Protein AF-A0A2W5A936-F1 (afdb_monomer)

Secondary structure (DSSP, 8-state):
---THHHHHHHHHHHHHHHHTTTT--EEEE-TT-SB--S---EEEEEEEEETTEEEEEEEPTT-S-SB-TT-EEEEETBEEEEE-S-B---TTS-EEEEEESPPSS-B-SB--B-BS-EEEEEES-GGGG-----SSS-------EEEPPP-

Sequence (152 aa):
MSLTRNASDSRRMDALLAALHGPVGRIYMPDFRRLAAKGSLAGDPQLVSGTGTTLTLSGFTPNAPGVLLAGDMIQTAPGRAHMVVQNVNADADGN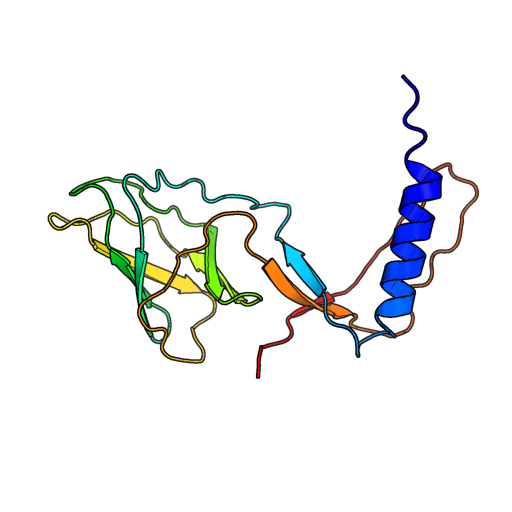ASVPIAPRLREAVTTGDLITTNCRVLMRLQDDDQASNPTDNRLHSAFELQLSEVLPE

Foldseek 3Di:
DDPPVAPVVLVVLLVVLVVQQAQNRKDWDFDPVAQFFPFPLAFQKWFAKFFWQKTKIAGHDAFAFQNGAFQFWKDLDRADIWTFHHGWTAHRRRMIITGTPPTDPDMGHIDGIDRGRRIHIKGFPGSCQSDFPDDVPSHTDGDTDIDGDDDD

Organism: NCBI:txid349221

Mean predicted aligned error: 8.2 Å

Radius of gyration: 19.26 Å; Cα contacts (8 Å, |Δi|>4): 335; chains: 1; bounding box: 32×31×62 Å

pLDDT: mean 82.19, std 13.16, range [29.27, 94.06]

Nearest PDB structures (foldseek):
  8rk3-assembly1_U  TM=4.018E-01  e=5.304E-03  Pseudomonas phage JBD30
  6f5d-assembly1_A  TM=5.243E-01 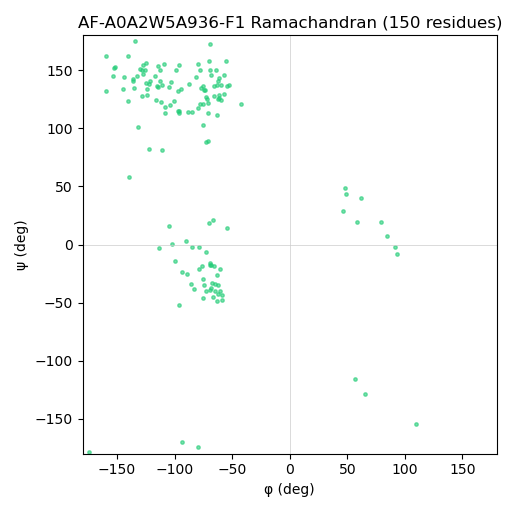 e=1.175E-01  Trypanosoma brucei brucei
  8ap6-assembly1_A1  TM=4.911E-01  e=9.416E-02  Trypanosoma brucei brucei
  6tdz-assembly1_C  TM=5.779E-01  e=3.009E-01  Euglena gracilis
  6moj-assembly1_B  TM=1.913E-01  e=3.072E+00  Homo sapiens

Structure (mmCIF, N/CA/C/O backbone):
data_AF-A0A2W5A936-F1
#
_entry.id   AF-A0A2W5A936-F1
#
loop_
_atom_site.group_PDB
_atom_site.id
_atom_site.type_symbol
_atom_site.label_atom_id
_atom_site.label_alt_id
_atom_site.label_comp_id
_atom_site.label_asym_id
_atom_site.label_entity_id
_atom_site.label_seq_id
_atom_site.pdbx_PDB_ins_code
_atom_site.Cartn_x
_atom_site.Cartn_y
_atom_site.Cartn_z
_atom_site.occupancy
_atom_site.B_iso_or_equiv
_atom_site.auth_seq_id
_atom_site.auth_comp_id
_atom_site.auth_asym_id
_atom_site.auth_atom_id
_atom_site.pdbx_PDB_model_num
ATOM 1 N N . MET A 1 1 ? -13.377 20.159 -27.017 1.00 31.80 1 MET A N 1
ATOM 2 C CA . MET A 1 1 ? -12.127 20.165 -26.227 1.00 31.80 1 MET A CA 1
ATOM 3 C C . MET A 1 1 ? -11.410 18.848 -26.508 1.00 31.80 1 MET A C 1
ATOM 5 O O . MET A 1 1 ? -11.727 17.841 -25.896 1.00 31.80 1 MET A O 1
ATOM 9 N N . SER A 1 2 ? -10.589 18.821 -27.564 1.00 29.27 2 SER A N 1
ATOM 10 C CA . SER A 1 2 ? -9.937 17.605 -28.075 1.00 29.27 2 SER A CA 1
ATOM 11 C C . SER A 1 2 ? -8.725 17.281 -27.205 1.00 29.27 2 SER A C 1
ATOM 13 O O . SER A 1 2 ? -7.811 18.096 -27.095 1.00 29.27 2 SER A O 1
ATOM 15 N N . LEU A 1 3 ? -8.743 16.127 -26.539 1.00 35.16 3 LEU A N 1
ATOM 16 C CA . LEU A 1 3 ? -7.618 15.630 -25.756 1.00 35.16 3 LEU A CA 1
ATOM 17 C C . LEU A 1 3 ? -6.519 15.148 -26.716 1.00 35.16 3 LEU A C 1
ATOM 19 O O 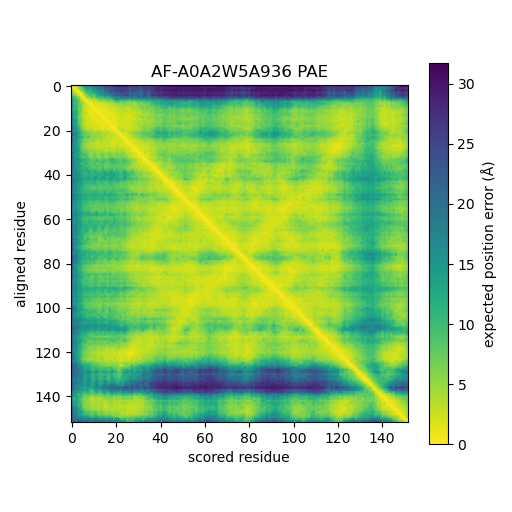. LEU A 1 3 ? -6.431 13.969 -27.036 1.00 35.16 3 LEU A O 1
ATOM 23 N N . THR A 1 4 ? -5.624 16.046 -27.124 1.00 42.47 4 THR A N 1
ATOM 24 C CA . THR A 1 4 ? -4.347 15.748 -27.807 1.00 42.47 4 THR A CA 1
ATOM 25 C C . THR A 1 4 ? -3.334 14.994 -26.922 1.00 42.47 4 THR A C 1
ATOM 27 O O . THR A 1 4 ? -2.141 14.991 -27.208 1.00 42.47 4 THR A O 1
ATOM 30 N N . ARG A 1 5 ? -3.787 14.310 -25.860 1.00 50.81 5 ARG A N 1
ATOM 31 C CA . ARG A 1 5 ? -2.944 13.573 -24.898 1.00 50.81 5 ARG A CA 1
ATOM 32 C C . ARG A 1 5 ? -2.272 12.321 -25.481 1.00 50.81 5 ARG A C 1
ATOM 34 O O . ARG A 1 5 ? -1.288 11.843 -24.940 1.00 50.81 5 ARG A O 1
ATOM 41 N N . ASN A 1 6 ? -2.748 11.800 -26.610 1.00 60.25 6 ASN A N 1
ATOM 42 C CA . ASN A 1 6 ? -2.444 10.423 -27.006 1.00 60.25 6 ASN A CA 1
ATOM 43 C C . ASN A 1 6 ? -1.000 10.184 -27.504 1.00 60.25 6 ASN A C 1
ATOM 45 O O . ASN A 1 6 ? -0.380 9.192 -27.138 1.00 60.25 6 ASN A O 1
ATOM 49 N N . ALA A 1 7 ? -0.412 11.098 -28.286 1.00 64.88 7 ALA A N 1
ATOM 50 C CA . ALA A 1 7 ? 0.927 10.881 -28.858 1.00 64.88 7 ALA A CA 1
ATOM 51 C C . ALA A 1 7 ? 2.074 11.240 -27.895 1.00 64.88 7 ALA A C 1
ATOM 53 O O . ALA A 1 7 ? 3.091 10.548 -27.856 1.00 64.88 7 ALA A O 1
ATOM 54 N N . SER A 1 8 ? 1.931 12.318 -27.116 1.00 72.62 8 SER A N 1
ATOM 55 C CA . SER A 1 8 ? 2.965 12.745 -26.163 1.00 72.62 8 SER A CA 1
ATOM 56 C C . SER A 1 8 ? 3.100 11.778 -24.994 1.00 72.62 8 SER A C 1
ATOM 58 O O . SER A 1 8 ? 4.216 11.501 -24.561 1.00 72.62 8 SER A O 1
ATOM 60 N N . ASP A 1 9 ? 1.975 11.259 -24.502 1.00 75.00 9 ASP A N 1
ATOM 61 C CA . ASP A 1 9 ? 1.967 10.344 -23.364 1.00 75.00 9 ASP A CA 1
ATOM 62 C C . ASP A 1 9 ? 2.465 8.955 -23.785 1.00 75.00 9 ASP A C 1
ATOM 64 O O . ASP A 1 9 ? 3.242 8.353 -23.049 1.00 75.00 9 ASP A O 1
ATOM 68 N N . SER A 1 10 ? 2.159 8.513 -25.014 1.00 73.38 10 SER A N 1
ATOM 69 C CA . SER A 1 10 ? 2.732 7.284 -25.589 1.00 73.38 10 SER A CA 1
ATOM 70 C C . SER A 1 10 ? 4.258 7.343 -25.653 1.00 73.38 10 SER A C 1
ATOM 72 O O . SER A 1 10 ? 4.924 6.457 -25.137 1.00 73.38 10 SER A O 1
ATOM 74 N N . ARG A 1 11 ? 4.831 8.443 -26.161 1.00 78.81 11 ARG A N 1
ATOM 75 C CA . ARG A 1 11 ? 6.296 8.607 -26.224 1.00 78.81 11 ARG A CA 1
ATOM 76 C C . ARG A 1 11 ? 6.956 8.613 -24.847 1.00 78.81 11 ARG A C 1
ATOM 78 O O . ARG A 1 11 ? 8.079 8.143 -24.699 1.00 78.81 11 ARG A O 1
ATOM 85 N N . ARG A 1 12 ? 6.285 9.177 -23.837 1.00 83.56 12 ARG A N 1
ATOM 86 C CA . ARG A 1 12 ? 6.773 9.149 -22.449 1.00 83.56 12 ARG A CA 1
ATOM 87 C C . ARG A 1 12 ? 6.732 7.739 -21.879 1.00 83.56 12 ARG A C 1
ATOM 89 O O . ARG A 1 12 ? 7.648 7.371 -21.151 1.00 83.56 12 ARG A O 1
ATOM 96 N N . MET A 1 13 ? 5.704 6.970 -22.221 1.00 79.88 13 MET A N 1
ATOM 97 C CA . MET A 1 13 ? 5.598 5.572 -21.830 1.00 79.88 13 MET A CA 1
ATOM 98 C C . MET A 1 13 ? 6.682 4.722 -22.499 1.00 79.88 13 MET A C 1
ATOM 100 O O . MET A 1 13 ? 7.373 3.990 -21.802 1.00 79.88 13 MET A O 1
ATOM 104 N N . ASP A 1 14 ? 6.916 4.895 -23.803 1.00 80.69 14 ASP A N 1
ATOM 105 C CA . ASP A 1 14 ? 7.987 4.202 -24.532 1.00 80.69 14 ASP A CA 1
ATOM 106 C C . ASP A 1 14 ? 9.363 4.510 -23.918 1.00 80.69 14 ASP A C 1
ATOM 108 O O . ASP A 1 14 ? 10.172 3.612 -23.694 1.00 80.69 14 ASP A O 1
ATOM 112 N N . ALA A 1 15 ? 9.615 5.779 -23.573 1.00 84.62 15 ALA A N 1
ATOM 113 C CA . ALA A 1 15 ? 10.850 6.187 -22.907 1.00 84.62 15 ALA A CA 1
ATOM 114 C C . ALA A 1 15 ? 10.990 5.585 -21.498 1.00 84.62 15 ALA A C 1
ATOM 116 O O . ALA A 1 15 ? 12.086 5.173 -21.121 1.00 84.62 15 ALA A O 1
ATOM 117 N N . LEU A 1 16 ? 9.898 5.514 -20.725 1.00 85.75 16 LEU A N 1
ATOM 118 C CA . LEU A 1 16 ? 9.889 4.867 -19.412 1.00 85.75 16 LEU A CA 1
ATOM 119 C C . LEU A 1 16 ? 10.199 3.373 -19.542 1.00 85.75 16 LEU A C 1
ATOM 121 O O . LEU A 1 16 ? 11.063 2.878 -18.829 1.00 85.75 16 LEU A O 1
ATOM 125 N N . LEU A 1 17 ? 9.528 2.672 -20.457 1.00 83.12 17 LEU A N 1
ATOM 126 C CA . LEU A 1 17 ? 9.725 1.240 -20.686 1.00 83.12 17 LEU A CA 1
ATOM 127 C C . LEU A 1 17 ? 11.150 0.934 -21.157 1.00 83.12 17 LEU A C 1
ATOM 129 O O . LEU A 1 17 ? 11.782 0.023 -20.626 1.00 83.12 17 LEU A O 1
ATOM 133 N N . ALA A 1 18 ? 11.697 1.741 -22.070 1.00 83.56 18 ALA A N 1
ATOM 134 C CA . ALA A 1 18 ? 13.090 1.628 -22.493 1.00 83.56 18 ALA A CA 1
ATOM 135 C C . ALA A 1 18 ? 14.071 1.840 -21.326 1.00 83.56 18 ALA A C 1
ATOM 137 O O . ALA A 1 18 ? 15.053 1.108 -21.210 1.00 83.56 18 ALA A O 1
ATOM 138 N N . ALA A 1 19 ? 13.788 2.793 -20.431 1.00 85.75 19 ALA A N 1
ATOM 139 C CA . ALA A 1 19 ? 14.608 3.058 -19.249 1.00 85.75 19 ALA A CA 1
ATOM 140 C C . ALA A 1 19 ? 14.547 1.942 -18.191 1.00 85.75 19 ALA A C 1
ATOM 142 O O . ALA A 1 19 ? 15.426 1.872 -17.332 1.00 85.75 19 ALA A O 1
ATOM 143 N N . LEU A 1 20 ? 13.539 1.062 -18.235 1.00 85.44 20 LEU A N 1
ATOM 144 C CA . LEU A 1 20 ? 13.479 -0.095 -17.343 1.00 85.44 20 LEU A CA 1
ATOM 145 C C . LEU A 1 20 ? 14.424 -1.216 -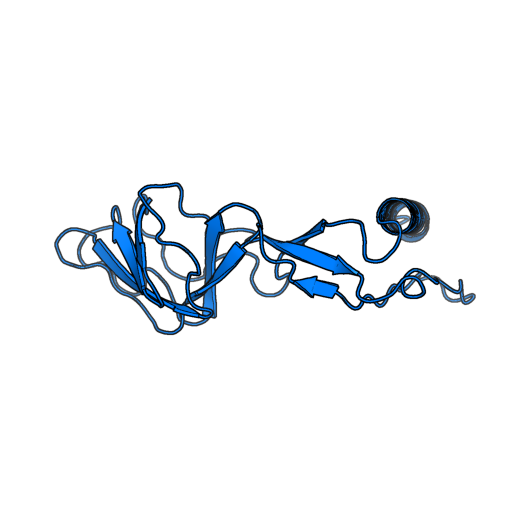17.753 1.00 85.44 20 LEU A C 1
ATOM 147 O O . LEU A 1 20 ? 14.751 -2.033 -16.899 1.00 85.44 20 LEU A O 1
ATOM 151 N N . HIS A 1 21 ? 14.901 -1.247 -19.002 1.00 84.12 21 HIS A N 1
ATOM 152 C CA . HIS A 1 21 ? 15.779 -2.318 -19.484 1.00 84.12 21 HIS A CA 1
ATOM 153 C C . HIS A 1 21 ? 15.229 -3.713 -19.110 1.00 84.12 21 HIS A C 1
ATOM 155 O O . HIS A 1 21 ? 15.926 -4.528 -18.504 1.00 84.12 21 HIS A O 1
ATOM 161 N N . GLY A 1 22 ? 13.934 -3.927 -19.383 1.00 82.56 22 GLY A N 1
ATOM 162 C CA . GLY A 1 22 ? 13.222 -5.160 -19.046 1.00 82.56 22 GLY A CA 1
ATOM 163 C C . GLY A 1 22 ? 13.086 -5.395 -17.532 1.00 82.56 22 GLY A C 1
ATOM 164 O O . GLY A 1 22 ? 12.615 -4.499 -16.822 1.00 82.56 22 GLY A O 1
ATOM 165 N N . PRO A 1 23 ? 13.453 -6.575 -16.993 1.00 83.00 23 PRO A N 1
ATOM 166 C CA . PRO A 1 23 ? 13.243 -6.937 -15.592 1.00 83.00 23 PRO A CA 1
ATOM 167 C C . PRO A 1 23 ? 14.272 -6.314 -14.631 1.00 83.00 23 PRO A C 1
ATOM 169 O O . PRO A 1 23 ? 14.194 -6.550 -13.421 1.00 83.00 23 PRO A O 1
ATOM 172 N N . VAL A 1 24 ? 15.257 -5.563 -15.140 1.00 85.56 24 VAL A N 1
ATOM 173 C CA . VAL A 1 24 ? 16.313 -4.932 -14.328 1.00 85.56 24 VAL A CA 1
ATOM 174 C C . VAL A 1 24 ? 15.774 -3.710 -13.584 1.00 85.56 24 VAL A C 1
ATOM 176 O O . VAL A 1 24 ? 16.020 -3.535 -12.387 1.00 85.56 24 VAL A O 1
ATOM 179 N N . GLY A 1 25 ? 15.031 -2.864 -14.292 1.00 86.38 25 GLY A N 1
ATOM 180 C CA . GLY A 1 25 ? 14.430 -1.652 -13.768 1.00 86.38 25 GLY A CA 1
ATOM 181 C C . GLY A 1 25 ? 13.304 -1.941 -12.784 1.00 86.38 25 GLY A C 1
ATOM 182 O O . GLY A 1 25 ? 12.598 -2.948 -12.865 1.00 86.38 25 GLY A O 1
ATOM 183 N N . ARG A 1 26 ? 13.124 -1.019 -11.839 1.00 89.50 26 ARG A N 1
ATOM 184 C CA . ARG A 1 26 ? 12.087 -1.103 -10.810 1.00 89.50 26 ARG A CA 1
ATOM 185 C C . ARG A 1 26 ? 11.238 0.158 -10.842 1.00 89.50 26 ARG A C 1
ATOM 187 O O . ARG A 1 26 ? 11.767 1.262 -10.959 1.00 89.50 26 ARG A O 1
ATOM 194 N N . ILE A 1 27 ? 9.930 -0.007 -10.698 1.00 89.38 27 ILE A N 1
ATOM 195 C CA . ILE A 1 27 ? 8.963 1.089 -10.642 1.00 89.38 27 ILE A CA 1
ATOM 196 C C . ILE A 1 27 ? 8.076 0.972 -9.418 1.00 89.38 27 ILE A C 1
ATOM 198 O O . ILE A 1 27 ? 7.718 -0.121 -8.989 1.00 89.38 27 ILE A O 1
ATOM 202 N N . TYR A 1 28 ? 7.681 2.120 -8.880 1.00 89.75 28 TYR A N 1
ATOM 203 C CA . TYR A 1 28 ? 6.632 2.186 -7.875 1.00 89.75 28 TYR A CA 1
ATOM 204 C C . TYR A 1 28 ? 5.278 2.232 -8.565 1.00 89.75 28 TYR A C 1
ATOM 206 O O . TYR A 1 28 ? 4.952 3.219 -9.227 1.00 89.75 28 TYR A O 1
ATOM 214 N N . MET A 1 29 ? 4.483 1.187 -8.376 1.00 88.38 29 MET A N 1
ATOM 215 C CA . MET A 1 29 ? 3.148 1.085 -8.944 1.00 88.38 29 MET A CA 1
ATOM 216 C C . MET A 1 29 ? 2.098 1.152 -7.833 1.00 88.38 29 MET A C 1
ATOM 218 O O . MET A 1 29 ? 2.148 0.332 -6.910 1.00 88.38 29 MET A O 1
ATOM 222 N N . PRO A 1 30 ? 1.156 2.110 -7.875 1.00 88.75 30 PRO A N 1
ATOM 223 C CA . PRO A 1 30 ? 0.015 2.096 -6.97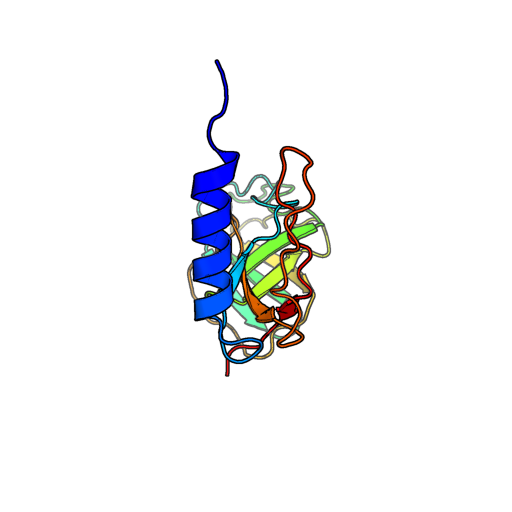5 1.00 88.75 30 PRO A CA 1
ATOM 224 C C . PRO A 1 30 ? -1.067 1.120 -7.439 1.00 88.75 30 PRO A C 1
ATOM 226 O O . PRO A 1 30 ? -1.224 0.864 -8.633 1.00 88.75 30 PRO A O 1
ATOM 229 N N . ASP A 1 31 ? -1.881 0.634 -6.501 1.00 84.62 31 ASP A N 1
ATOM 230 C CA . ASP A 1 31 ? -3.146 -0.005 -6.868 1.00 84.62 31 ASP A CA 1
ATOM 231 C C . ASP A 1 31 ? -4.160 1.072 -7.279 1.00 84.62 31 ASP A C 1
ATOM 233 O O . ASP A 1 31 ? -4.766 1.753 -6.447 1.00 84.62 31 ASP A O 1
ATOM 237 N N . PHE A 1 32 ? -4.370 1.216 -8.589 1.00 82.62 32 PHE A N 1
ATOM 238 C CA . PHE A 1 32 ? -5.313 2.184 -9.153 1.00 82.62 32 PHE A CA 1
ATOM 239 C C . PHE A 1 32 ? -6.764 1.974 -8.698 1.00 82.62 32 PHE A C 1
ATOM 241 O O . PHE A 1 32 ? -7.559 2.912 -8.758 1.00 82.62 32 PHE A O 1
ATOM 248 N N . ARG A 1 33 ? -7.133 0.775 -8.227 1.00 79.19 33 ARG A N 1
ATOM 249 C CA . ARG A 1 33 ? -8.481 0.498 -7.702 1.00 79.19 33 ARG A CA 1
ATOM 250 C C . ARG A 1 33 ? -8.655 1.020 -6.276 1.00 79.19 33 ARG A C 1
ATOM 252 O O . ARG A 1 33 ? -9.789 1.194 -5.832 1.00 79.19 33 ARG A O 1
ATOM 259 N N . ARG A 1 34 ? -7.552 1.244 -5.552 1.00 80.56 34 ARG A N 1
ATOM 260 C CA . ARG A 1 34 ? -7.521 1.521 -4.107 1.00 80.56 34 ARG A CA 1
ATOM 261 C C . ARG A 1 34 ? -6.507 2.613 -3.772 1.00 80.56 34 ARG A C 1
ATOM 263 O O . ARG A 1 34 ? -5.595 2.433 -2.975 1.00 80.56 34 ARG A O 1
ATOM 270 N N . LEU A 1 35 ? -6.706 3.779 -4.384 1.00 82.38 35 LEU A N 1
ATOM 271 C CA . LEU A 1 35 ? -5.828 4.944 -4.226 1.00 82.38 35 LEU A CA 1
ATOM 272 C C . LEU A 1 35 ? -5.880 5.590 -2.833 1.00 82.38 35 LEU A C 1
ATOM 274 O O . LEU A 1 35 ? -5.004 6.385 -2.513 1.00 82.38 35 LEU A O 1
ATOM 278 N N . ALA A 1 36 ? -6.890 5.297 -2.017 1.00 86.19 36 ALA A N 1
ATOM 279 C CA . ALA A 1 36 ? -6.995 5.793 -0.649 1.00 86.19 36 ALA A CA 1
ATOM 280 C C . ALA A 1 36 ? -7.819 4.826 0.202 1.00 86.19 36 ALA A C 1
ATOM 282 O O . ALA A 1 36 ? -8.794 4.251 -0.298 1.00 86.19 36 ALA A O 1
ATOM 283 N N . ALA A 1 37 ? -7.445 4.690 1.475 1.00 86.62 37 ALA A N 1
ATOM 284 C CA . ALA A 1 37 ? -8.248 3.991 2.470 1.00 86.62 37 ALA A CA 1
ATOM 285 C C . ALA A 1 37 ? -9.656 4.605 2.588 1.00 86.62 37 ALA A C 1
ATOM 287 O O . ALA A 1 37 ? -9.852 5.811 2.411 1.00 86.62 37 ALA A O 1
ATOM 288 N N . LYS A 1 38 ? -10.648 3.752 2.849 1.00 88.94 38 LYS A N 1
ATOM 289 C CA . LYS A 1 38 ? -12.057 4.122 3.030 1.00 88.94 38 LYS A CA 1
ATOM 290 C C . LYS A 1 38 ? -12.469 4.212 4.493 1.00 88.94 38 LYS A C 1
ATOM 292 O O . LYS A 1 38 ? -13.535 4.763 4.763 1.00 88.94 38 LYS A O 1
ATOM 297 N N . GLY A 1 39 ? -11.661 3.681 5.411 1.00 85.81 39 GLY A N 1
ATOM 298 C CA . GLY A 1 39 ? -11.824 3.910 6.841 1.00 85.81 39 GLY A CA 1
ATOM 299 C C . GLY A 1 39 ? -11.826 5.395 7.204 1.00 85.81 39 GLY A C 1
ATOM 300 O O . GLY A 1 39 ? -11.324 6.241 6.461 1.00 85.81 39 GLY A O 1
ATOM 301 N N . SER A 1 40 ? -12.414 5.716 8.356 1.00 87.38 40 SER A N 1
ATOM 302 C CA . SER A 1 40 ? -12.539 7.105 8.812 1.00 87.38 40 SER A CA 1
ATOM 303 C C . SER A 1 40 ? -11.187 7.768 9.066 1.00 87.38 40 SER A C 1
ATOM 305 O O . SER A 1 40 ? -11.101 8.991 8.983 1.00 87.38 40 SER A O 1
ATOM 307 N N . LEU A 1 41 ? -10.154 6.970 9.387 1.00 85.00 41 LEU A N 1
ATOM 308 C CA . LEU A 1 41 ? -8.821 7.431 9.786 1.00 85.00 41 LEU A CA 1
ATOM 309 C C . LEU A 1 41 ? -8.865 8.562 10.829 1.00 85.00 41 LEU A C 1
ATOM 311 O O . LEU A 1 41 ? -7.987 9.419 10.857 1.00 85.00 41 LEU A O 1
ATOM 315 N N . ALA A 1 42 ? -9.908 8.597 11.664 1.00 87.44 42 ALA A N 1
ATOM 316 C CA . ALA A 1 42 ? -10.154 9.716 12.561 1.00 87.44 42 ALA A CA 1
ATOM 317 C C . ALA A 1 42 ? -8.998 9.872 13.558 1.00 87.44 42 ALA A C 1
ATOM 319 O O . ALA A 1 42 ? -8.699 8.930 14.288 1.00 87.44 42 ALA A O 1
ATOM 320 N N . GLY A 1 43 ? -8.402 11.063 13.633 1.00 87.25 43 GLY A N 1
ATOM 321 C CA . GLY A 1 43 ? -7.212 11.345 14.442 1.00 87.25 43 GLY A CA 1
ATOM 322 C C . GLY A 1 43 ? -5.974 11.588 13.577 1.00 87.25 43 GLY A C 1
ATOM 323 O O . GLY A 1 43 ? -6.095 12.008 12.427 1.00 87.25 43 GLY A O 1
ATOM 324 N N . ASP A 1 44 ? -4.800 11.335 14.147 1.00 88.19 44 ASP A N 1
ATOM 325 C CA . ASP A 1 44 ? -3.505 11.363 13.463 1.00 88.19 44 ASP A CA 1
ATOM 326 C C . ASP A 1 44 ? -2.843 9.986 13.633 1.00 88.19 44 ASP A C 1
ATOM 328 O O . ASP A 1 44 ? -2.087 9.772 14.585 1.00 88.19 44 ASP A O 1
ATOM 332 N N . PRO A 1 45 ? -3.218 8.999 12.797 1.00 88.88 45 PRO A N 1
ATOM 333 C CA . PRO A 1 45 ? -2.799 7.626 12.998 1.00 88.88 45 PRO A CA 1
ATOM 334 C C . PRO A 1 45 ? -1.321 7.429 12.665 1.00 88.88 45 PRO A C 1
ATOM 336 O O . PRO A 1 45 ? -0.872 7.697 11.553 1.00 88.88 45 PRO A O 1
ATOM 339 N N . GLN A 1 46 ? -0.589 6.867 13.617 1.00 90.25 46 GLN A N 1
ATOM 340 C CA . GLN A 1 46 ? 0.838 6.589 13.526 1.00 90.25 46 GLN A CA 1
ATOM 341 C C . GLN A 1 46 ? 1.089 5.084 13.620 1.00 90.25 46 GLN A C 1
ATOM 343 O O . GLN A 1 46 ? 0.392 4.357 14.338 1.00 90.25 46 GLN A O 1
ATOM 348 N N . LEU A 1 47 ? 2.095 4.599 12.892 1.00 91.12 47 LEU A N 1
ATOM 349 C CA . LEU A 1 47 ? 2.549 3.220 13.017 1.00 91.12 47 LEU A CA 1
ATOM 350 C C . LEU A 1 47 ? 3.404 3.108 14.277 1.00 91.12 47 LEU A C 1
ATOM 352 O O . LEU A 1 47 ? 4.418 3.789 14.390 1.00 91.12 47 LEU A O 1
ATOM 356 N N . VAL A 1 48 ? 3.015 2.248 15.219 1.00 92.00 48 VAL A N 1
ATOM 357 C CA . VAL A 1 48 ? 3.758 2.046 16.476 1.00 92.00 48 VAL A CA 1
ATOM 358 C C . VAL A 1 48 ? 4.683 0.849 16.367 1.00 92.00 48 VAL A C 1
ATOM 360 O O . VAL A 1 48 ? 5.865 0.922 16.697 1.00 92.00 48 VAL A O 1
ATOM 363 N N . SER A 1 49 ? 4.132 -0.285 15.946 1.00 92.25 49 SER A N 1
ATOM 364 C CA . SER A 1 49 ? 4.883 -1.527 15.808 1.00 92.25 49 SER A CA 1
ATOM 365 C C . SER A 1 49 ? 4.181 -2.491 14.865 1.00 92.25 49 SER A C 1
ATOM 367 O O . SER A 1 49 ? 2.991 -2.365 14.589 1.00 92.25 49 SER A O 1
ATOM 369 N N . GLY A 1 50 ? 4.907 -3.485 14.374 1.00 90.25 50 GLY A N 1
ATOM 370 C CA . GLY A 1 50 ? 4.347 -4.492 13.492 1.00 90.25 50 GLY A CA 1
ATOM 371 C C . GLY A 1 50 ? 5.178 -5.753 13.459 1.00 90.25 50 GLY A C 1
ATOM 372 O O . GLY A 1 50 ? 6.389 -5.680 13.271 1.00 90.25 50 GLY A O 1
ATOM 373 N N . THR A 1 51 ? 4.545 -6.916 13.602 1.00 90.56 51 THR A N 1
ATOM 374 C CA . THR A 1 51 ? 5.219 -8.211 13.435 1.00 90.56 51 THR A CA 1
ATOM 375 C C . THR A 1 51 ? 4.288 -9.231 12.786 1.00 90.56 51 THR A C 1
ATOM 377 O O . THR A 1 51 ? 3.080 -9.241 13.021 1.00 90.56 51 THR A O 1
ATOM 380 N N . GLY A 1 52 ? 4.845 -10.103 11.942 1.00 90.38 52 GLY A N 1
ATOM 381 C CA . GLY A 1 52 ? 4.077 -11.166 11.293 1.00 90.38 52 GLY A CA 1
ATOM 382 C C . GLY A 1 52 ? 2.896 -10.621 10.487 1.00 90.38 52 GLY A C 1
ATOM 383 O O . GLY A 1 52 ? 3.088 -9.935 9.492 1.00 90.38 52 GLY A O 1
ATOM 384 N N . THR A 1 53 ? 1.671 -10.948 10.883 1.00 92.94 53 THR A N 1
ATOM 385 C CA . THR A 1 53 ? 0.435 -10.548 10.185 1.00 92.94 53 THR A CA 1
ATOM 386 C C . THR A 1 53 ? -0.325 -9.432 10.897 1.00 92.94 53 THR A C 1
ATOM 388 O O . THR A 1 53 ? -1.503 -9.236 10.612 1.00 92.94 53 THR A O 1
ATOM 391 N N . THR A 1 54 ? 0.309 -8.719 11.828 1.00 92.38 54 THR A N 1
ATOM 392 C CA . THR A 1 54 ? -0.376 -7.732 12.668 1.00 92.38 54 THR A CA 1
ATOM 393 C C . THR A 1 54 ? 0.426 -6.441 12.767 1.00 92.38 54 THR A C 1
ATOM 395 O O . THR A 1 54 ? 1.635 -6.464 13.010 1.00 92.38 54 THR A O 1
ATOM 398 N N . LEU A 1 55 ? -0.267 -5.313 12.608 1.00 92.50 55 LEU A N 1
ATOM 399 C CA . LEU A 1 55 ? 0.238 -3.970 12.873 1.00 92.50 55 LEU A CA 1
ATOM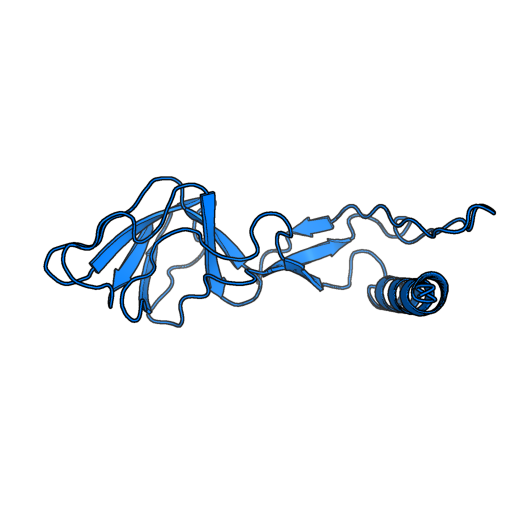 400 C C . LEU A 1 55 ? -0.483 -3.349 14.059 1.00 92.50 55 LEU A C 1
ATOM 402 O O . LEU A 1 55 ? -1.697 -3.467 14.192 1.00 92.50 55 LEU A O 1
ATOM 406 N N . THR A 1 56 ? 0.275 -2.644 14.880 1.00 93.81 56 THR A N 1
ATOM 407 C CA . THR A 1 56 ? -0.223 -1.812 15.965 1.00 93.81 56 THR A CA 1
ATOM 408 C C . THR A 1 56 ? -0.123 -0.362 15.528 1.00 93.81 56 THR A C 1
ATOM 410 O O . THR A 1 56 ? 0.965 0.140 15.228 1.00 93.81 56 THR A O 1
ATOM 413 N N . LEU A 1 57 ? -1.269 0.301 15.501 1.00 93.00 57 LEU A N 1
ATOM 414 C CA . LEU A 1 57 ? -1.403 1.717 15.203 1.00 93.00 57 LEU A CA 1
ATOM 415 C C . LEU A 1 57 ? -1.876 2.457 16.456 1.00 93.00 57 LEU A C 1
ATOM 417 O O . LEU A 1 57 ? -2.608 1.885 17.265 1.00 93.00 57 LEU A O 1
ATOM 421 N N . SER A 1 58 ? -1.494 3.720 16.594 1.00 92.75 58 SER A N 1
ATOM 422 C CA . SER A 1 58 ? -1.985 4.625 17.641 1.00 92.75 58 SER A CA 1
ATOM 423 C C . SER A 1 58 ? -2.350 5.981 17.052 1.00 92.75 58 SER A C 1
ATOM 425 O O . SER A 1 58 ? -2.147 6.212 15.864 1.00 92.75 58 SER A O 1
ATOM 427 N N . GLY A 1 59 ? -2.900 6.877 17.871 1.00 90.06 59 GLY A N 1
ATOM 428 C CA . GLY A 1 59 ? -3.249 8.235 17.443 1.00 90.06 59 GLY A CA 1
ATOM 429 C C . GLY A 1 59 ? -4.617 8.341 16.771 1.00 90.06 59 GLY A C 1
ATOM 430 O O . GLY A 1 59 ? -4.987 9.414 16.289 1.00 90.06 59 GLY A O 1
ATOM 431 N N . PHE A 1 60 ? -5.409 7.264 16.779 1.00 92.19 60 PHE A N 1
ATOM 432 C CA . PHE A 1 60 ? -6.815 7.361 16.414 1.00 92.19 60 PHE A CA 1
ATOM 433 C C . PHE A 1 60 ? -7.608 8.116 17.480 1.00 92.19 60 PHE A C 1
ATOM 435 O O . PHE A 1 60 ? -7.246 8.170 18.654 1.00 92.19 60 PHE A O 1
ATOM 442 N N . THR A 1 61 ? -8.752 8.657 17.074 1.00 92.62 61 THR A N 1
ATOM 443 C CA . THR A 1 61 ? -9.747 9.163 18.020 1.00 92.62 61 THR A CA 1
ATOM 444 C C . THR A 1 61 ? -10.239 8.000 18.898 1.00 92.62 61 THR A C 1
ATOM 446 O O . THR A 1 61 ? -10.684 6.988 18.347 1.00 92.62 61 THR A O 1
ATOM 449 N N . PRO A 1 62 ? -10.188 8.114 20.240 1.00 92.62 62 PRO A N 1
ATOM 450 C CA . PRO A 1 62 ? -10.647 7.064 21.144 1.00 92.62 62 PRO A CA 1
ATOM 451 C C . PRO A 1 62 ? -12.071 6.587 20.852 1.00 92.62 62 PRO A C 1
ATOM 453 O O . PRO A 1 62 ? -12.971 7.398 20.626 1.00 92.62 62 PRO A O 1
ATOM 456 N N . ASN A 1 63 ? -12.287 5.271 20.895 1.00 90.69 63 ASN A N 1
ATOM 457 C CA . ASN A 1 63 ? -13.564 4.602 20.610 1.00 90.69 63 ASN A CA 1
ATOM 458 C C . ASN A 1 63 ? -14.147 4.870 19.207 1.00 90.69 63 ASN A C 1
ATOM 460 O O . ASN A 1 63 ? -15.347 4.677 18.992 1.00 90.69 63 ASN A O 1
ATOM 464 N N . ALA A 1 64 ? -13.336 5.314 18.241 1.00 90.38 64 ALA A N 1
ATOM 465 C CA . ALA A 1 64 ? -13.801 5.509 16.874 1.00 90.38 64 ALA A CA 1
ATOM 466 C C . ALA A 1 64 ? -14.053 4.156 16.173 1.00 90.38 64 ALA A C 1
ATOM 468 O O . ALA A 1 64 ? -13.131 3.341 16.040 1.00 90.38 64 ALA A O 1
ATOM 469 N N . PRO A 1 65 ? -15.279 3.893 15.683 1.00 91.56 65 PRO A N 1
ATOM 470 C CA . PRO A 1 65 ? -15.553 2.710 14.879 1.00 91.56 65 PRO A CA 1
ATOM 471 C C . PRO A 1 65 ? -15.069 2.895 13.432 1.00 91.56 65 PRO A C 1
ATOM 473 O O . PRO A 1 65 ? -15.082 4.002 12.891 1.00 91.56 65 PRO A O 1
ATOM 476 N N . GLY A 1 66 ? -14.687 1.795 12.780 1.00 90.38 66 GLY A N 1
ATOM 477 C CA . GLY A 1 66 ? -14.365 1.756 11.352 1.00 90.38 66 GLY A CA 1
ATOM 478 C C . GLY A 1 66 ? -13.187 2.644 10.955 1.00 90.38 66 GLY A C 1
ATOM 479 O O . GLY A 1 66 ? -13.241 3.308 9.919 1.00 90.38 66 GLY A O 1
ATOM 480 N N . VAL A 1 67 ? -12.135 2.686 11.778 1.00 91.06 67 VAL A N 1
ATOM 481 C CA . VAL A 1 67 ? -10.929 3.476 11.485 1.00 91.06 67 VAL A CA 1
ATOM 482 C C . VAL A 1 67 ? -10.188 2.958 10.257 1.00 91.06 67 VAL A C 1
ATOM 484 O O . VAL A 1 67 ? -9.669 3.756 9.480 1.00 91.06 67 VAL A O 1
ATOM 487 N N . LEU A 1 68 ? -10.220 1.642 10.044 1.00 91.88 68 LEU A N 1
ATOM 488 C CA . LEU A 1 68 ? -9.781 0.966 8.826 1.00 91.88 68 LEU A CA 1
ATOM 489 C C . LEU A 1 68 ? -10.810 -0.096 8.446 1.00 91.88 68 LEU A C 1
ATOM 491 O O . LEU A 1 68 ? -11.371 -0.771 9.313 1.00 91.88 68 LEU A O 1
ATOM 495 N N . LEU A 1 69 ? -11.056 -0.252 7.152 1.00 92.38 69 LEU A N 1
ATOM 496 C CA . LEU A 1 69 ? -11.993 -1.234 6.620 1.00 92.38 69 LEU A CA 1
ATOM 497 C C . LEU A 1 69 ? -11.255 -2.365 5.908 1.00 92.38 69 LEU A C 1
ATOM 499 O O . LEU A 1 69 ? -10.140 -2.202 5.409 1.00 92.38 69 LEU A O 1
ATOM 503 N N . ALA A 1 70 ? -11.899 -3.529 5.837 1.00 91.38 70 ALA A N 1
ATOM 504 C CA . ALA A 1 70 ? -11.382 -4.649 5.067 1.00 91.38 70 ALA A CA 1
ATOM 505 C C . ALA A 1 70 ? -11.165 -4.235 3.600 1.00 91.38 70 ALA A C 1
ATOM 507 O O . ALA A 1 70 ? -12.059 -3.698 2.944 1.00 91.38 70 ALA A O 1
ATOM 508 N N . GLY A 1 71 ? -9.971 -4.510 3.082 1.00 88.69 71 GLY A N 1
ATOM 509 C CA . GLY A 1 71 ? -9.545 -4.129 1.741 1.00 88.69 71 GLY A CA 1
ATOM 510 C C . GLY A 1 71 ? -8.793 -2.801 1.657 1.00 88.69 71 GLY A C 1
ATOM 511 O O . GLY A 1 71 ? -8.231 -2.530 0.592 1.00 88.69 71 GLY A O 1
ATOM 512 N N . ASP A 1 72 ? -8.722 -2.012 2.732 1.00 90.81 72 ASP A N 1
ATOM 513 C CA . ASP A 1 72 ? -7.890 -0.809 2.757 1.00 90.81 72 ASP A CA 1
ATOM 514 C C . ASP A 1 72 ? -6.411 -1.170 2.582 1.00 90.81 72 ASP A C 1
ATOM 516 O O . ASP A 1 72 ? -5.926 -2.182 3.098 1.00 90.81 72 ASP A O 1
ATOM 520 N N . MET A 1 73 ? -5.699 -0.342 1.818 1.00 91.38 73 MET A N 1
ATOM 521 C CA . MET A 1 73 ? -4.265 -0.492 1.596 1.00 91.38 73 MET A CA 1
ATOM 522 C C . MET A 1 73 ? -3.511 0.380 2.592 1.00 91.38 73 MET A C 1
ATOM 524 O O . MET A 1 73 ? -3.833 1.553 2.776 1.00 91.38 73 MET A O 1
ATOM 528 N N . ILE A 1 74 ? -2.492 -0.204 3.209 1.00 90.12 74 ILE A N 1
ATOM 529 C CA . ILE A 1 74 ? -1.586 0.478 4.123 1.00 90.12 74 ILE A CA 1
ATOM 530 C C . ILE A 1 74 ? -0.153 0.132 3.772 1.00 90.12 74 ILE A C 1
ATOM 532 O O . ILE A 1 74 ? 0.168 -0.979 3.358 1.00 90.12 74 ILE A O 1
ATOM 536 N N . GLN A 1 75 ? 0.736 1.088 3.939 1.00 88.38 75 GLN A N 1
ATOM 537 C CA . GLN A 1 75 ? 2.127 0.935 3.578 1.00 88.38 75 GLN A CA 1
ATOM 538 C C . GLN A 1 75 ? 2.989 1.333 4.770 1.00 88.38 75 GLN A C 1
ATOM 540 O O . GLN A 1 75 ? 2.818 2.402 5.349 1.00 88.38 75 GLN A O 1
ATOM 545 N N . THR A 1 76 ? 3.895 0.426 5.131 1.00 81.31 76 THR A N 1
ATOM 546 C CA . THR A 1 76 ? 4.819 0.583 6.262 1.00 81.31 76 THR A CA 1
ATOM 547 C C . THR A 1 76 ? 6.158 1.170 5.826 1.00 81.31 76 THR A C 1
ATOM 549 O O . THR A 1 76 ? 6.876 1.741 6.633 1.00 81.31 76 THR A O 1
ATOM 552 N N . ALA A 1 77 ? 6.512 1.006 4.549 1.00 78.00 77 ALA A N 1
ATOM 553 C CA . ALA A 1 77 ? 7.717 1.549 3.937 1.00 78.00 77 ALA A CA 1
ATOM 554 C C . ALA A 1 77 ? 7.490 1.767 2.430 1.00 78.00 77 ALA A C 1
ATOM 556 O O . ALA A 1 77 ? 6.688 1.046 1.827 1.00 78.00 77 ALA A O 1
ATOM 557 N N . PRO A 1 78 ? 8.172 2.735 1.789 1.00 77.69 78 PRO A N 1
ATOM 558 C CA . PRO A 1 78 ? 8.220 2.871 0.331 1.00 77.69 78 PRO A CA 1
ATOM 559 C C . PRO A 1 78 ? 8.399 1.528 -0.387 1.00 77.69 78 PRO A C 1
ATOM 561 O O . PRO A 1 78 ? 9.374 0.822 -0.157 1.00 77.69 78 PRO A O 1
ATOM 564 N N . GLY A 1 79 ? 7.452 1.169 -1.258 1.00 78.81 79 GLY A N 1
ATOM 565 C CA . GLY A 1 79 ? 7.557 -0.026 -2.102 1.00 78.81 79 GLY A CA 1
ATOM 566 C C . GLY A 1 79 ? 6.970 -1.307 -1.526 1.00 78.81 79 GLY A C 1
ATOM 567 O O . GLY A 1 79 ? 6.964 -2.311 -2.233 1.00 78.81 79 GLY A O 1
ATOM 568 N N . ARG A 1 80 ? 6.438 -1.289 -0.297 1.00 84.25 80 ARG A N 1
ATOM 569 C CA . ARG A 1 80 ? 5.793 -2.458 0.312 1.00 84.25 80 ARG A CA 1
ATOM 570 C C . ARG A 1 80 ? 4.441 -2.097 0.923 1.00 84.25 80 ARG A C 1
ATOM 572 O O . ARG A 1 80 ? 4.362 -1.575 2.036 1.00 84.25 80 ARG A O 1
ATOM 579 N N . ALA A 1 81 ? 3.375 -2.416 0.197 1.00 88.62 81 ALA A N 1
ATOM 580 C CA . ALA A 1 81 ? 2.006 -2.226 0.656 1.00 88.62 81 ALA A CA 1
ATOM 581 C C . ALA A 1 81 ? 1.406 -3.535 1.199 1.00 88.62 81 ALA A C 1
ATOM 583 O O . ALA A 1 81 ? 1.747 -4.631 0.759 1.00 88.62 81 ALA A O 1
ATOM 584 N N . HIS A 1 82 ? 0.494 -3.403 2.152 1.00 90.56 82 HIS A N 1
ATOM 585 C CA . HIS A 1 82 ? -0.236 -4.476 2.810 1.00 90.56 82 HIS A CA 1
ATOM 586 C C . HIS A 1 82 ? -1.726 -4.141 2.789 1.00 90.56 82 HIS A C 1
ATOM 588 O O . HIS A 1 82 ? -2.117 -2.975 2.778 1.00 90.56 82 HIS A O 1
ATOM 594 N N . MET A 1 83 ? -2.563 -5.169 2.784 1.00 92.19 83 MET A N 1
ATOM 595 C CA . MET A 1 83 ? -4.011 -5.038 2.785 1.00 92.19 83 MET A CA 1
ATOM 596 C C . MET A 1 83 ? -4.567 -5.373 4.161 1.00 92.19 83 MET A C 1
ATOM 598 O O . MET A 1 83 ? -4.198 -6.386 4.756 1.00 92.19 83 MET A O 1
ATOM 602 N N . VAL A 1 84 ? -5.490 -4.546 4.636 1.00 93.44 84 VAL A N 1
ATOM 603 C CA . VAL A 1 84 ? -6.255 -4.790 5.856 1.00 93.44 84 VAL A CA 1
ATOM 604 C C . VAL A 1 84 ? -7.263 -5.911 5.602 1.00 93.44 84 VAL A C 1
ATOM 606 O O . VAL A 1 84 ? -8.054 -5.844 4.662 1.00 93.44 84 VAL A O 1
ATOM 609 N N . VAL A 1 85 ? -7.241 -6.959 6.427 1.00 93.06 85 VAL A N 1
ATOM 610 C CA . VAL A 1 85 ? -8.043 -8.177 6.187 1.00 93.06 85 VAL A CA 1
ATOM 611 C C . VAL A 1 85 ? -9.440 -8.091 6.810 1.00 93.06 85 VAL A C 1
ATOM 613 O O . VAL A 1 85 ? -10.372 -8.729 6.326 1.00 93.06 85 VAL A O 1
ATOM 616 N N . GLN A 1 86 ? -9.612 -7.285 7.859 1.00 92.50 86 GLN A N 1
ATOM 617 C CA . GLN A 1 86 ? -10.887 -7.135 8.565 1.00 92.50 86 GLN A CA 1
ATOM 618 C C . GLN A 1 86 ? -11.135 -5.683 8.967 1.00 92.50 86 GLN A C 1
ATOM 620 O O . GLN A 1 86 ? -10.203 -4.891 9.040 1.00 92.50 86 GLN A O 1
ATOM 625 N N . ASN A 1 87 ? -12.381 -5.344 9.287 1.00 92.44 87 ASN A N 1
ATOM 626 C CA . ASN A 1 87 ? -12.704 -4.023 9.820 1.00 92.44 87 ASN A CA 1
ATOM 627 C C . ASN A 1 87 ? -12.064 -3.825 11.200 1.00 92.44 87 ASN A C 1
ATOM 629 O O . ASN A 1 87 ? -12.129 -4.714 12.050 1.00 92.44 87 ASN A O 1
ATOM 633 N N . VAL A 1 88 ? -11.485 -2.650 11.427 1.00 93.12 88 VAL A N 1
ATOM 634 C CA . VAL A 1 88 ? -10.767 -2.305 12.654 1.00 93.12 88 VAL A CA 1
ATOM 635 C C . VAL A 1 88 ? -11.401 -1.076 13.300 1.00 93.12 88 VAL A C 1
ATOM 637 O O . VAL A 1 88 ? -11.739 -0.104 12.622 1.00 93.12 88 VAL A O 1
ATOM 640 N N . ASN A 1 89 ? -11.531 -1.125 14.625 1.00 94.06 89 ASN A N 1
ATOM 641 C CA . ASN A 1 89 ? -11.987 -0.026 15.473 1.00 94.06 89 ASN A CA 1
ATOM 642 C C . ASN A 1 89 ? -10.837 0.417 16.387 1.00 94.06 89 ASN A C 1
ATOM 644 O O . ASN A 1 89 ? -9.973 -0.400 16.713 1.00 94.06 89 ASN A O 1
ATOM 648 N N . ALA A 1 90 ? -10.850 1.680 16.811 1.00 93.88 90 ALA A N 1
ATOM 649 C CA . ALA A 1 90 ? -9.941 2.177 17.839 1.00 93.88 90 ALA A CA 1
ATOM 650 C C . ALA A 1 90 ? -10.456 1.833 19.245 1.00 93.88 90 ALA A C 1
ATOM 652 O O . ALA A 1 90 ? -11.665 1.846 19.492 1.00 93.88 90 ALA A O 1
ATOM 653 N N . ASP A 1 91 ? -9.537 1.534 20.161 1.00 92.69 91 ASP A N 1
ATOM 654 C CA . ASP A 1 91 ? -9.824 1.300 21.576 1.00 92.69 91 ASP A CA 1
ATOM 655 C C . ASP A 1 91 ? -10.000 2.614 22.369 1.00 92.69 91 ASP A C 1
ATOM 657 O O . ASP A 1 91 ? -10.036 3.714 21.806 1.00 92.69 91 ASP A O 1
ATOM 661 N N . ALA A 1 92 ? -10.147 2.498 23.693 1.00 91.81 92 ALA A N 1
ATOM 662 C CA . ALA A 1 92 ? -10.347 3.635 24.592 1.00 91.81 92 ALA A CA 1
ATOM 663 C C . ALA A 1 92 ? -9.132 4.578 24.682 1.00 91.81 92 ALA A C 1
ATOM 665 O O . ALA A 1 92 ? -9.296 5.728 25.082 1.00 91.81 92 ALA A O 1
ATOM 666 N N . ASP A 1 93 ? -7.952 4.110 24.276 1.00 90.81 93 ASP A N 1
ATOM 667 C CA . ASP A 1 93 ? -6.702 4.868 24.267 1.00 90.81 93 ASP A CA 1
ATOM 668 C C . ASP A 1 93 ? -6.342 5.367 22.853 1.00 90.81 93 ASP A C 1
ATOM 670 O O . ASP A 1 93 ? -5.324 6.033 22.666 1.00 90.81 93 ASP A O 1
ATOM 674 N N . GLY A 1 94 ? -7.176 5.079 21.843 1.00 90.62 94 GLY A N 1
ATOM 675 C CA . GLY A 1 94 ? -6.917 5.450 20.450 1.00 90.62 94 GLY A CA 1
ATOM 676 C C . GLY A 1 94 ? -5.925 4.526 19.735 1.00 90.62 94 GLY A C 1
ATOM 677 O O . GLY A 1 94 ? -5.362 4.909 18.705 1.00 90.62 94 GLY A O 1
ATOM 678 N N . ASN A 1 95 ? -5.701 3.316 20.254 1.00 93.31 95 ASN A N 1
ATOM 679 C CA . ASN A 1 95 ? -4.886 2.291 19.609 1.00 93.31 95 ASN A CA 1
ATOM 680 C C . ASN A 1 95 ? -5.750 1.309 18.817 1.00 93.31 95 ASN A C 1
ATOM 682 O O . ASN A 1 95 ? -6.929 1.092 19.102 1.00 93.31 95 ASN A O 1
ATOM 686 N N . ALA A 1 96 ? -5.151 0.694 17.802 1.00 93.38 96 ALA A N 1
ATOM 687 C CA . ALA A 1 96 ? -5.817 -0.299 16.978 1.00 93.38 96 ALA A CA 1
ATOM 688 C C . ALA A 1 96 ? -4.849 -1.402 16.538 1.00 93.38 96 ALA A C 1
ATOM 690 O O . ALA A 1 96 ? -3.748 -1.133 16.054 1.00 93.38 96 ALA A O 1
ATOM 691 N N . SER A 1 97 ? -5.294 -2.654 16.665 1.00 93.19 97 SER A N 1
ATOM 692 C CA . SER A 1 97 ? -4.592 -3.825 16.137 1.00 93.19 97 SER A CA 1
ATOM 693 C C . SER A 1 97 ? -5.181 -4.207 14.782 1.00 93.19 97 SER A C 1
ATOM 695 O O . SER A 1 97 ? -6.353 -4.572 14.668 1.00 93.19 97 SER A O 1
ATOM 697 N N . VAL A 1 98 ? -4.365 -4.085 13.741 1.00 93.75 98 VAL A N 1
ATOM 698 C CA . VAL A 1 98 ? -4.755 -4.243 12.342 1.00 93.75 98 VAL A CA 1
ATOM 699 C C . VAL A 1 98 ? -4.173 -5.546 11.805 1.00 93.75 98 VAL A C 1
ATOM 701 O O . VAL A 1 98 ? -2.952 -5.648 11.658 1.00 93.75 98 VAL A O 1
ATOM 704 N N . PRO A 1 99 ? -4.999 -6.551 11.473 1.00 94.06 99 PRO A N 1
ATOM 705 C CA . PRO A 1 99 ? -4.510 -7.724 10.774 1.00 94.06 99 PRO A CA 1
ATOM 706 C C . PRO A 1 99 ? -4.309 -7.411 9.295 1.00 94.06 99 PRO A C 1
ATOM 708 O O . PRO A 1 99 ? -5.167 -6.820 8.627 1.00 94.06 99 PRO A O 1
ATOM 711 N N . ILE A 1 100 ? -3.169 -7.851 8.784 1.00 93.62 100 ILE A N 1
ATOM 712 C CA . ILE A 1 100 ? -2.687 -7.517 7.454 1.00 93.62 100 ILE A CA 1
ATOM 713 C C . ILE A 1 100 ? -2.309 -8.761 6.659 1.00 93.62 100 ILE A C 1
ATOM 715 O O . ILE A 1 100 ? -1.854 -9.769 7.205 1.00 93.62 100 ILE A O 1
ATOM 719 N N . ALA A 1 101 ? -2.456 -8.659 5.343 1.00 90.12 101 ALA A N 1
ATOM 720 C CA . ALA A 1 101 ? -1.937 -9.616 4.380 1.00 90.12 101 ALA A CA 1
ATOM 721 C C . ALA A 1 101 ? -1.289 -8.871 3.199 1.00 90.12 101 ALA A C 1
ATOM 723 O O . ALA A 1 101 ? -1.846 -7.871 2.746 1.00 90.12 101 ALA A O 1
ATOM 724 N N . PRO A 1 102 ? -0.149 -9.335 2.654 1.00 89.00 102 PRO A N 1
ATOM 725 C CA . PRO A 1 102 ? 0.683 -10.457 3.109 1.00 89.00 102 PRO A CA 1
ATOM 726 C C . PRO A 1 102 ? 1.405 -10.169 4.441 1.00 89.00 102 PRO A C 1
ATOM 728 O O . PRO A 1 102 ? 1.376 -9.050 4.940 1.00 89.00 102 PRO A O 1
ATOM 731 N N . ARG A 1 103 ? 2.066 -11.176 5.033 1.00 88.75 103 ARG A N 1
ATOM 732 C CA . ARG A 1 103 ? 2.830 -10.987 6.281 1.00 88.75 103 ARG A CA 1
ATOM 733 C C . ARG A 1 103 ? 4.018 -10.034 6.097 1.00 88.75 103 ARG A C 1
ATOM 735 O O . ARG A 1 103 ? 4.660 -10.001 5.040 1.00 88.75 103 ARG A O 1
ATOM 742 N N . LEU A 1 104 ? 4.369 -9.330 7.161 1.00 87.50 104 LEU A N 1
ATOM 743 C CA . LEU A 1 104 ? 5.628 -8.617 7.303 1.00 87.50 104 LEU A CA 1
ATOM 744 C C . LEU A 1 104 ? 6.786 -9.608 7.277 1.00 87.50 104 LEU A C 1
ATOM 746 O O . LEU A 1 104 ? 6.722 -10.688 7.868 1.00 87.50 104 LEU A O 1
ATOM 750 N N . ARG A 1 105 ? 7.837 -9.232 6.555 1.00 84.31 105 ARG A N 1
ATOM 751 C CA . ARG A 1 105 ? 9.092 -9.988 6.514 1.00 84.31 105 ARG A CA 1
ATOM 752 C C . ARG A 1 105 ? 10.003 -9.601 7.667 1.00 84.31 105 ARG A C 1
ATOM 754 O O . ARG A 1 105 ? 10.664 -10.466 8.225 1.00 84.31 105 ARG A O 1
ATOM 761 N N . GLU A 1 106 ? 9.950 -8.333 8.044 1.00 84.62 106 GLU A N 1
ATOM 762 C CA . GLU A 1 106 ? 10.727 -7.752 9.126 1.00 84.62 106 GLU A CA 1
ATOM 763 C C . GLU A 1 106 ? 9.796 -7.053 10.106 1.00 84.62 106 GLU A C 1
ATOM 765 O O . GLU A 1 106 ? 8.715 -6.586 9.732 1.00 84.62 106 GLU A O 1
ATOM 770 N N . ALA A 1 107 ? 10.208 -7.019 11.371 1.00 85.00 107 ALA A N 1
ATOM 771 C CA . ALA A 1 107 ? 9.492 -6.258 12.375 1.00 85.00 107 ALA A CA 1
ATOM 772 C C . ALA A 1 107 ? 9.596 -4.772 12.030 1.00 85.00 107 ALA A C 1
ATOM 774 O O . ALA A 1 107 ? 10.690 -4.254 11.820 1.00 85.00 107 ALA A O 1
ATOM 775 N N . VAL A 1 108 ? 8.455 -4.097 11.980 1.00 85.31 108 VAL A N 1
ATOM 776 C CA . VAL A 1 108 ? 8.413 -2.658 11.743 1.00 85.31 108 VAL A CA 1
ATOM 777 C C . VAL A 1 108 ? 8.309 -1.959 13.091 1.00 85.31 108 VAL A C 1
ATOM 779 O O . VAL A 1 108 ? 7.512 -2.356 13.945 1.00 85.31 108 VAL A O 1
ATOM 782 N N . THR A 1 109 ? 9.144 -0.948 13.294 1.00 86.31 109 THR A N 1
ATOM 783 C CA . THR A 1 109 ? 9.115 -0.064 14.465 1.00 86.31 109 THR A CA 1
ATOM 784 C C . THR A 1 109 ? 8.279 1.182 14.171 1.00 86.31 109 THR A C 1
ATOM 786 O O . THR A 1 109 ? 7.603 1.255 13.147 1.00 86.31 109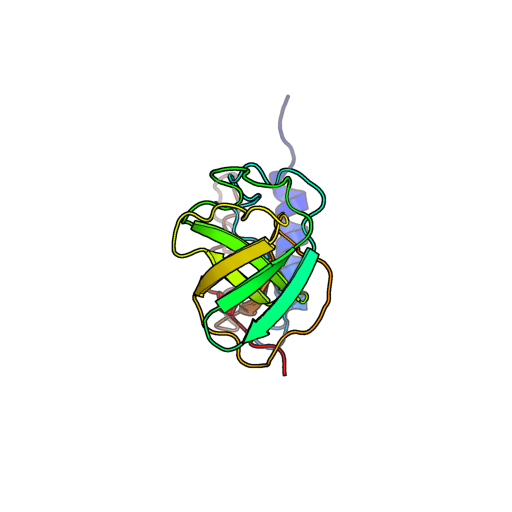 THR A O 1
ATOM 789 N N . THR A 1 110 ? 8.329 2.176 15.054 1.00 86.62 110 THR A N 1
ATOM 790 C CA . THR A 1 110 ? 7.596 3.430 14.891 1.00 86.62 110 THR A CA 1
ATOM 791 C C . THR A 1 110 ? 7.906 4.110 13.555 1.00 86.62 110 THR A C 1
ATOM 793 O O . THR A 1 110 ? 9.074 4.195 13.169 1.00 86.62 110 THR A O 1
ATOM 796 N N . GLY A 1 111 ? 6.880 4.610 12.865 1.00 82.00 111 GLY A N 1
ATOM 797 C CA . GLY A 1 111 ? 7.038 5.308 11.591 1.00 82.00 111 GLY A CA 1
ATOM 798 C C . GLY A 1 111 ? 5.745 5.917 11.051 1.00 82.00 111 GLY A C 1
ATOM 799 O O . GLY A 1 111 ? 4.680 5.808 11.662 1.00 82.00 111 GLY A O 1
ATOM 800 N N . ASP A 1 112 ? 5.852 6.532 9.875 1.00 81.69 112 ASP A N 1
ATOM 801 C CA . ASP A 1 112 ? 4.713 7.152 9.205 1.00 81.69 112 ASP A CA 1
ATOM 802 C C . ASP A 1 112 ? 3.792 6.087 8.604 1.00 81.69 112 ASP A C 1
ATOM 804 O O . ASP A 1 112 ? 4.228 5.169 7.900 1.00 81.69 112 ASP A O 1
ATOM 808 N N . LEU A 1 113 ? 2.489 6.235 8.839 1.00 85.56 113 LEU A N 1
ATOM 809 C CA . LEU A 1 113 ? 1.481 5.390 8.218 1.00 85.56 113 LEU A CA 1
ATOM 810 C C . LEU A 1 113 ? 1.047 5.984 6.873 1.00 85.56 113 LEU A C 1
ATOM 812 O O . LEU A 1 113 ? 0.386 7.019 6.810 1.00 85.56 113 LEU A O 1
ATOM 816 N N . ILE A 1 114 ? 1.347 5.285 5.779 1.00 87.00 114 ILE A N 1
ATOM 817 C CA . ILE A 1 114 ? 0.886 5.681 4.444 1.00 87.00 114 ILE A CA 1
ATOM 818 C C . ILE A 1 114 ? -0.393 4.906 4.109 1.00 87.00 114 ILE A C 1
ATOM 820 O O . ILE A 1 114 ? -0.357 3.694 3.906 1.00 87.00 114 ILE A O 1
ATOM 824 N N . THR A 1 115 ? -1.522 5.609 4.012 1.00 86.00 115 THR A N 1
ATOM 825 C CA . THR A 1 115 ? -2.856 5.059 3.663 1.00 86.00 115 THR A CA 1
ATOM 826 C C . THR A 1 115 ? -3.387 5.562 2.320 1.00 86.00 115 THR A C 1
ATOM 828 O O . THR A 1 115 ? -4.472 5.177 1.874 1.00 86.00 115 THR A O 1
ATOM 831 N N . THR A 1 116 ? -2.640 6.451 1.663 1.00 86.75 116 THR A N 1
ATOM 832 C CA . THR A 1 116 ? -2.991 7.012 0.358 1.00 86.75 116 THR A CA 1
ATOM 833 C C . THR A 1 116 ? -1.905 6.703 -0.652 1.00 86.75 116 THR A C 1
ATOM 835 O O . THR A 1 116 ? -0.714 6.741 -0.351 1.00 86.75 116 THR A O 1
ATOM 838 N N . ASN A 1 117 ? -2.337 6.392 -1.872 1.00 86.25 117 ASN A N 1
ATOM 839 C CA . ASN A 1 117 ? -1.487 6.094 -3.013 1.00 86.25 117 ASN A CA 1
ATOM 840 C C . ASN A 1 117 ? -0.395 5.071 -2.664 1.00 86.25 117 ASN A C 1
ATOM 842 O O . ASN A 1 117 ? 0.767 5.279 -3.011 1.00 86.25 117 ASN A O 1
ATOM 846 N N . CYS A 1 118 ? -0.764 4.009 -1.935 1.00 86.19 118 CYS A N 1
ATOM 847 C CA . CYS A 1 118 ? 0.169 2.973 -1.510 1.00 86.19 118 CYS A CA 1
ATOM 848 C C . CYS A 1 118 ? 0.804 2.329 -2.743 1.00 86.19 118 CYS A C 1
ATOM 850 O O . CYS A 1 118 ? 0.091 1.844 -3.625 1.00 86.19 118 CYS A O 1
ATOM 852 N N . ARG A 1 119 ? 2.136 2.335 -2.807 1.00 88.75 119 ARG A N 1
ATOM 853 C CA . ARG A 1 119 ? 2.902 1.874 -3.967 1.00 88.75 119 ARG A CA 1
ATOM 854 C C . ARG A 1 119 ? 3.701 0.639 -3.619 1.00 88.75 119 ARG A C 1
ATOM 856 O O . ARG A 1 119 ? 4.388 0.594 -2.599 1.00 88.75 119 ARG A O 1
ATOM 863 N N . VAL A 1 120 ? 3.662 -0.319 -4.529 1.00 88.06 120 VAL A N 1
ATOM 864 C CA . VAL A 1 120 ? 4.471 -1.530 -4.477 1.00 88.06 120 VAL A CA 1
ATOM 865 C C . VAL A 1 120 ? 5.614 -1.390 -5.470 1.00 88.06 120 VAL A C 1
ATOM 867 O O . VAL A 1 120 ? 5.439 -0.839 -6.559 1.00 88.06 120 VAL A O 1
ATOM 870 N N . LEU A 1 121 ? 6.797 -1.848 -5.076 1.00 89.44 121 LEU A N 1
ATOM 871 C CA . LEU A 1 121 ? 7.941 -1.917 -5.966 1.00 89.44 121 LEU A CA 1
ATOM 872 C C . LEU A 1 121 ? 7.744 -3.098 -6.918 1.00 89.44 121 LEU A C 1
ATOM 874 O O . LEU A 1 121 ? 7.595 -4.239 -6.488 1.00 89.44 121 LEU A O 1
ATOM 878 N N . MET A 1 122 ? 7.716 -2.825 -8.214 1.00 89.00 122 MET A N 1
ATOM 879 C CA . MET A 1 122 ? 7.479 -3.824 -9.249 1.00 89.00 122 MET A CA 1
ATOM 880 C C . MET A 1 122 ? 8.574 -3.788 -10.312 1.00 89.00 122 MET A C 1
ATOM 882 O O . MET A 1 122 ? 9.183 -2.744 -10.547 1.00 89.00 122 MET A O 1
ATOM 886 N N . ARG A 1 123 ? 8.790 -4.918 -10.984 1.00 88.75 123 ARG A N 1
ATOM 887 C CA . ARG A 1 123 ? 9.619 -5.032 -12.195 1.00 88.75 123 ARG A CA 1
ATOM 888 C C . ARG A 1 123 ? 8.825 -5.666 -13.328 1.00 88.75 123 ARG A C 1
ATOM 890 O O . ARG A 1 123 ? 7.889 -6.426 -13.061 1.00 88.75 123 ARG A O 1
ATOM 897 N N . LEU A 1 124 ? 9.231 -5.402 -14.568 1.00 85.62 124 LEU A N 1
ATOM 898 C CA . LEU A 1 124 ? 8.704 -6.122 -15.727 1.00 85.62 124 LEU A CA 1
ATOM 899 C C . LEU A 1 124 ? 9.037 -7.610 -15.614 1.00 85.62 124 LEU A C 1
ATOM 901 O O . LEU A 1 124 ? 10.083 -7.990 -15.087 1.00 85.62 124 LEU A O 1
ATOM 905 N N . GLN A 1 125 ? 8.111 -8.450 -16.059 1.00 84.44 125 GLN A N 1
ATOM 906 C CA . GLN A 1 125 ? 8.290 -9.898 -16.033 1.00 84.44 125 GLN A CA 1
ATOM 907 C C . GLN A 1 125 ? 9.239 -10.387 -17.132 1.00 84.44 125 GLN A C 1
ATOM 909 O O . GLN A 1 125 ? 9.910 -11.399 -16.942 1.00 84.44 125 GLN A O 1
ATOM 914 N N . ASP A 1 126 ? 9.282 -9.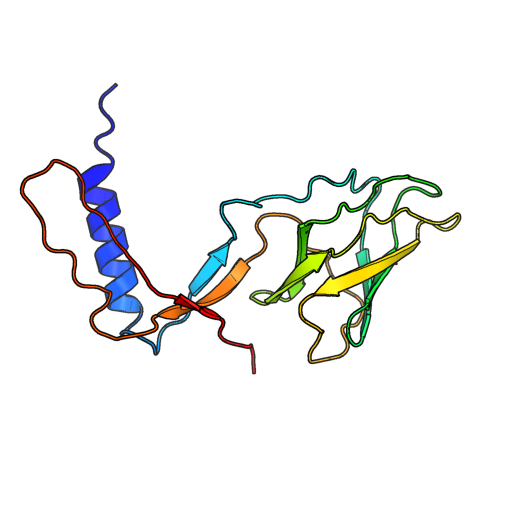676 -18.254 1.00 77.94 126 ASP A N 1
ATOM 915 C CA . ASP A 1 126 ? 9.974 -10.096 -19.466 1.00 77.94 126 ASP A CA 1
ATOM 916 C C . ASP A 1 126 ? 10.428 -8.862 -20.271 1.00 77.94 126 ASP A C 1
ATOM 918 O O . ASP A 1 126 ? 9.836 -7.782 -20.161 1.00 77.94 126 ASP A O 1
ATOM 922 N N . ASP A 1 127 ? 11.504 -9.035 -21.035 1.00 72.00 127 ASP A N 1
ATOM 923 C CA . ASP A 1 127 ? 12.167 -8.021 -21.856 1.00 72.00 127 ASP A CA 1
ATOM 924 C C . ASP A 1 127 ? 11.283 -7.575 -23.035 1.00 72.00 127 ASP A C 1
ATOM 926 O O . ASP A 1 127 ? 11.279 -6.398 -23.400 1.00 72.00 127 ASP A O 1
ATOM 930 N N . ASP A 1 128 ? 10.473 -8.487 -23.584 1.00 66.44 128 ASP A N 1
ATOM 931 C CA . ASP A 1 128 ? 9.653 -8.243 -24.783 1.00 66.44 128 ASP A CA 1
ATOM 932 C C . ASP A 1 128 ? 8.287 -7.580 -24.504 1.00 66.44 128 ASP A C 1
ATOM 934 O O . ASP A 1 128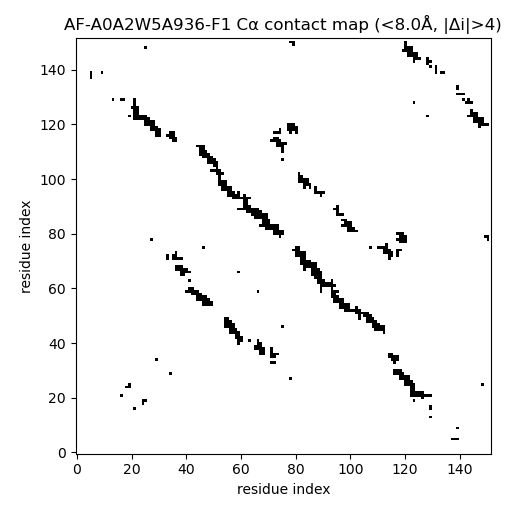 ? 7.546 -7.232 -25.427 1.00 66.44 128 ASP A O 1
ATOM 938 N N . GLN A 1 129 ? 7.943 -7.325 -23.237 1.00 62.50 129 GLN A N 1
ATOM 939 C CA . GLN A 1 129 ? 6.646 -6.738 -22.842 1.00 62.50 129 GLN A CA 1
ATOM 940 C C . GLN A 1 129 ? 6.518 -5.242 -23.187 1.00 62.50 129 GLN A C 1
ATOM 942 O O . GLN A 1 129 ? 5.456 -4.649 -23.020 1.00 62.50 129 GLN A O 1
ATOM 947 N N . ALA A 1 130 ? 7.594 -4.612 -23.667 1.00 56.69 130 ALA A N 1
ATOM 948 C CA . ALA A 1 130 ? 7.612 -3.210 -24.083 1.00 56.69 130 ALA A CA 1
ATOM 949 C C . ALA A 1 130 ? 7.265 -2.997 -25.571 1.00 56.69 130 ALA A C 1
ATOM 951 O O . ALA A 1 130 ? 7.319 -1.867 -26.060 1.00 56.69 130 ALA A O 1
ATOM 952 N N . SER A 1 131 ? 6.923 -4.060 -26.307 1.00 59.22 131 SER A N 1
ATOM 953 C CA . SER A 1 131 ? 6.546 -3.954 -27.717 1.00 59.22 131 SER A CA 1
ATOM 954 C C . SER A 1 131 ? 5.176 -3.284 -27.870 1.00 59.22 131 SER A C 1
ATOM 956 O O . SER A 1 131 ? 4.151 -3.835 -27.479 1.00 59.22 131 SER A O 1
ATOM 958 N N . ASN A 1 132 ? 5.156 -2.083 -28.453 1.00 58.78 132 ASN A N 1
ATOM 959 C CA . ASN A 1 132 ? 3.943 -1.316 -28.738 1.00 58.78 132 ASN A CA 1
ATOM 960 C C . ASN A 1 132 ? 3.711 -1.254 -30.260 1.00 58.78 132 ASN A C 1
ATOM 962 O O . ASN A 1 132 ? 4.106 -0.273 -30.906 1.00 58.78 132 ASN A O 1
ATOM 966 N N . PRO A 1 133 ? 3.124 -2.299 -30.877 1.00 57.91 133 PRO A N 1
ATOM 967 C CA . PRO A 1 133 ? 2.772 -2.247 -32.285 1.00 57.91 133 PRO A CA 1
ATOM 968 C C . PRO A 1 133 ? 1.723 -1.151 -32.475 1.00 57.91 133 PRO A C 1
ATOM 970 O O . PRO A 1 133 ? 0.591 -1.254 -32.006 1.00 57.91 133 PRO A O 1
ATOM 973 N N . THR A 1 134 ? 2.113 -0.073 -33.153 1.00 54.62 134 THR A N 1
ATOM 974 C CA . THR A 1 134 ? 1.197 1.018 -33.484 1.00 54.62 134 THR A CA 1
ATOM 975 C C . THR A 1 134 ? 0.222 0.520 -34.549 1.00 54.62 134 THR A C 1
ATOM 977 O O . THR A 1 134 ? 0.493 0.616 -35.744 1.00 54.62 134 THR A O 1
ATOM 980 N N . ASP A 1 135 ? -0.901 -0.060 -34.128 1.00 55.06 135 ASP A N 1
ATOM 981 C CA . ASP A 1 135 ? -2.039 -0.272 -35.019 1.00 55.06 135 ASP A CA 1
ATOM 982 C C . ASP A 1 135 ? -2.644 1.096 -35.371 1.00 55.06 135 ASP A C 1
ATOM 984 O O . ASP A 1 135 ? -2.666 2.019 -34.558 1.00 55.06 135 ASP A O 1
ATOM 988 N N . ASN A 1 136 ? -3.155 1.248 -36.590 1.00 54.31 136 ASN A N 1
ATOM 989 C CA . ASN A 1 136 ? -3.674 2.504 -37.139 1.00 54.31 136 ASN A CA 1
ATOM 990 C C . ASN A 1 136 ? -5.001 2.958 -36.480 1.00 54.31 136 ASN A C 1
ATOM 992 O O . ASN A 1 136 ? -5.743 3.775 -37.030 1.00 54.31 136 ASN A O 1
ATOM 996 N N . ARG A 1 137 ? -5.340 2.433 -35.295 1.00 51.16 137 ARG A N 1
ATOM 997 C CA . ARG A 1 137 ? -6.391 2.983 -34.436 1.00 51.16 137 ARG A CA 1
ATOM 998 C C . ARG A 1 137 ? -5.770 4.043 -33.539 1.00 51.16 137 ARG A C 1
ATOM 1000 O O . ARG A 1 137 ? -4.702 3.865 -32.983 1.00 51.16 137 ARG A O 1
ATOM 1007 N N . LEU A 1 138 ? -6.494 5.146 -33.384 1.00 55.53 138 LEU A N 1
ATOM 1008 C CA . LEU A 1 138 ? -6.149 6.390 -32.685 1.00 55.53 138 LEU A CA 1
ATOM 1009 C C . LEU A 1 138 ? -5.705 6.265 -31.206 1.00 55.53 138 LEU A C 1
ATOM 1011 O O . LEU A 1 138 ? -5.694 7.282 -30.523 1.00 55.53 138 LEU A O 1
ATOM 1015 N N . HIS A 1 139 ? -5.365 5.082 -30.688 1.00 59.78 139 HIS A N 1
ATOM 1016 C CA . HIS A 1 139 ? -4.984 4.823 -29.302 1.00 59.78 139 HIS A CA 1
ATOM 1017 C C . HIS A 1 139 ? -3.827 3.824 -29.230 1.00 59.78 139 HIS A C 1
ATOM 1019 O O . HIS A 1 139 ? -3.967 2.695 -29.692 1.00 59.78 139 HIS A O 1
ATOM 1025 N N . SER A 1 140 ? -2.728 4.224 -28.591 1.00 63.31 140 SER A N 1
ATOM 1026 C CA . SER A 1 140 ? -1.695 3.284 -28.151 1.00 63.31 140 SER A CA 1
ATOM 1027 C C . SER A 1 140 ? -2.200 2.537 -26.919 1.00 63.31 140 SER A C 1
ATOM 1029 O O . SER A 1 140 ? -2.773 3.152 -26.014 1.00 63.31 140 SER A O 1
ATOM 1031 N N . ALA A 1 141 ? -1.983 1.228 -26.871 1.00 68.88 141 ALA A N 1
ATOM 1032 C CA . ALA A 1 141 ? -2.313 0.397 -25.723 1.00 68.88 141 ALA A CA 1
ATOM 1033 C C . ALA A 1 141 ? -1.055 -0.343 -25.268 1.00 68.88 141 ALA A C 1
ATOM 1035 O O . ALA A 1 141 ? -0.341 -0.909 -26.087 1.00 68.88 141 ALA A O 1
ATOM 1036 N N . PHE A 1 142 ? -0.809 -0.333 -23.960 1.00 72.00 142 PHE A N 1
ATOM 1037 C CA . PHE A 1 142 ? 0.292 -1.060 -23.340 1.00 72.00 142 PHE A CA 1
ATOM 1038 C C . PHE A 1 142 ? -0.300 -2.115 -22.416 1.00 72.00 142 PHE A C 1
ATOM 1040 O O . PHE A 1 142 ? -1.081 -1.785 -21.520 1.00 72.00 142 PHE A O 1
ATOM 1047 N N . GLU A 1 143 ? 0.076 -3.369 -22.625 1.00 76.12 143 GLU A N 1
ATOM 1048 C CA . GLU A 1 143 ? -0.209 -4.458 -21.701 1.00 76.12 143 GLU A CA 1
ATOM 1049 C C . GLU A 1 143 ? 1.106 -4.851 -21.035 1.00 76.12 143 GLU A C 1
ATOM 1051 O O . GLU A 1 143 ? 2.062 -5.206 -21.713 1.00 76.12 143 GLU A O 1
ATOM 1056 N N . LEU A 1 144 ? 1.177 -4.715 -19.709 1.00 79.50 144 LEU A N 1
ATOM 1057 C CA . LEU A 1 144 ? 2.398 -4.959 -18.947 1.00 79.50 144 LEU A CA 1
ATOM 1058 C C . LEU A 1 144 ? 2.138 -6.003 -17.876 1.00 79.50 144 LEU A C 1
ATOM 1060 O O . LEU A 1 144 ? 1.242 -5.847 -17.043 1.00 79.50 144 LEU A O 1
ATOM 1064 N N . GLN A 1 145 ? 2.986 -7.024 -17.853 1.00 83.94 145 GLN A N 1
ATOM 1065 C CA . GLN A 1 145 ? 3.043 -7.979 -16.758 1.00 83.94 145 GLN A CA 1
ATOM 1066 C C . GLN A 1 145 ? 4.145 -7.558 -15.785 1.00 83.94 145 GLN A C 1
ATOM 1068 O O . GLN A 1 145 ? 5.328 -7.505 -16.128 1.00 83.94 145 GLN A O 1
ATOM 1073 N N . LEU A 1 146 ? 3.730 -7.210 -14.567 1.00 83.25 146 LEU A N 1
ATOM 1074 C CA . LEU A 1 146 ? 4.598 -6.724 -13.503 1.00 83.25 146 LEU A CA 1
ATOM 1075 C C . LEU A 1 146 ? 4.606 -7.716 -12.342 1.00 83.25 146 LEU A C 1
ATOM 1077 O O . LEU A 1 146 ? 3.558 -8.194 -11.909 1.00 83.25 146 LEU A O 1
ATOM 1081 N N . SER A 1 147 ? 5.794 -7.983 -11.809 1.00 86.00 147 SER A N 1
ATOM 1082 C CA . SER A 1 147 ? 5.977 -8.791 -10.603 1.00 86.00 147 SER A CA 1
ATOM 1083 C C . SER A 1 147 ? 6.467 -7.916 -9.454 1.00 86.00 147 SER A C 1
ATOM 1085 O O . SER A 1 147 ? 7.331 -7.058 -9.651 1.00 86.00 147 SER A O 1
ATOM 1087 N N . GLU A 1 148 ? 5.907 -8.115 -8.258 1.00 84.31 148 GLU A N 1
ATOM 1088 C CA . GLU A 1 148 ? 6.392 -7.452 -7.044 1.00 84.31 148 GLU A CA 1
ATOM 1089 C C . GLU A 1 148 ? 7.846 -7.861 -6.784 1.00 84.31 148 GLU A C 1
ATOM 1091 O O . GLU A 1 148 ? 8.186 -9.046 -6.744 1.00 84.31 148 GLU A O 1
ATOM 1096 N N . VAL A 1 149 ? 8.696 -6.856 -6.590 1.00 84.62 149 VAL A N 1
ATOM 1097 C CA . VAL A 1 149 ? 10.067 -7.024 -6.124 1.00 84.62 149 VAL A CA 1
ATOM 1098 C C . VAL A 1 149 ? 10.081 -6.702 -4.649 1.00 84.62 149 VAL A C 1
ATOM 1100 O O . VAL A 1 149 ? 9.704 -5.611 -4.225 1.00 84.62 149 VAL A O 1
ATOM 1103 N N . LEU A 1 150 ? 10.545 -7.661 -3.864 1.00 76.69 150 LEU A N 1
ATOM 1104 C CA . LEU A 1 150 ? 10.719 -7.452 -2.442 1.00 76.69 150 LEU A CA 1
ATOM 1105 C C . LEU A 1 150 ? 11.937 -6.544 -2.228 1.00 76.69 150 LEU A C 1
ATOM 1107 O O . LEU A 1 150 ? 12.967 -6.787 -2.862 1.00 76.69 150 LEU A O 1
ATOM 1111 N N . PRO A 1 151 ? 11.834 -5.508 -1.381 1.00 65.19 151 PRO A N 1
ATOM 1112 C CA . PRO A 1 151 ? 13.018 -4.782 -0.943 1.00 65.19 151 PRO A CA 1
ATOM 1113 C C . PRO A 1 151 ? 13.975 -5.756 -0.232 1.00 65.19 151 PRO A C 1
ATOM 1115 O O . PRO A 1 151 ? 13.509 -6.643 0.492 1.00 65.19 151 PRO A O 1
ATOM 1118 N N . GLU A 1 152 ? 15.271 -5.623 -0.531 1.00 57.22 152 GLU A N 1
ATOM 1119 C CA . GLU A 1 152 ? 16.374 -6.356 0.117 1.00 57.22 152 GLU A CA 1
ATOM 1120 C C . GLU A 1 152 ? 16.650 -5.833 1.525 1.00 57.22 152 GLU A C 1
ATOM 1122 O O . GLU A 1 152 ? 16.461 -4.610 1.736 1.00 57.22 152 GLU A O 1
#

Solvent-accessible surface area (backbone atoms only — not comparable to full-atom values): 8338 Å² total; per-residue (Å²): 137,82,78,79,58,61,67,64,51,46,54,51,47,55,50,51,48,60,71,23,62,27,53,75,27,76,45,76,45,56,49,85,94,49,48,51,48,80,26,66,53,48,63,64,58,33,34,51,35,29,49,51,46,38,35,36,34,31,45,30,40,57,60,34,72,46,34,37,33,55,69,24,41,37,18,80,48,95,37,45,56,29,29,26,69,51,70,29,48,25,37,86,84,4,36,32,75,41,48,37,42,69,62,49,92,59,73,42,63,69,48,70,58,36,41,53,60,34,26,31,24,27,20,38,72,46,67,72,54,69,72,65,83,82,59,99,56,98,63,87,74,87,71,78,60,69,40,81,47,79,85,130